Protein AF-A0A0K2RI43-F1 (afdb_monomer_lite)

Radius of gyration: 16.88 Å; chains: 1; bounding box: 40×30×36 Å

pLDDT: mean 79.96, std 18.82, range [41.66, 97.94]

Sequence (83 aa):
MLLKNAATLECRPWNIYDGGDHIIVVGEVIALDITDRQPLLFFNGKFREMGRLVGGAPWDHPGDAPESGWFAGSSTFKRMRSP

Secondary structure (DSSP, 8-state):
--TT-SEEEEEEEEEEEEETTEEEEEEEEEEEEE-SPPPPEEETTEEE-------S-TTTTTS--TTTSTTTT--S-------

Foldseek 3Di:
DDPDAQKDFDWDFDDWDDDDVDIDTDTDGPDMGGDPDFHWDDDPRDIDGDDPDDDDPPCPPPQCDCCGHPNRPPPDDDDPDDD

Structure (mmCIF, N/CA/C/O backbone):
data_AF-A0A0K2RI43-F1
#
_entry.id   AF-A0A0K2RI43-F1
#
loop_
_atom_site.group_PDB
_atom_site.id
_atom_site.type_symbol
_atom_site.label_atom_id
_atom_site.label_alt_id
_atom_site.label_comp_id
_atom_site.label_asym_id
_atom_site.label_entity_id
_atom_site.label_seq_id
_atom_site.pdbx_PDB_ins_code
_atom_site.Cartn_x
_atom_site.Cartn_y
_atom_site.Cartn_z
_atom_site.occupancy
_atom_site.B_iso_or_equiv
_atom_site.auth_seq_id
_atom_site.auth_comp_id
_atom_site.auth_asym_id
_atom_site.auth_atom_id
_atom_site.pdbx_PDB_model_num
ATOM 1 N N . MET A 1 1 ? 6.389 -12.224 9.539 1.00 75.06 1 MET A N 1
ATOM 2 C CA . MET A 1 1 ? 5.063 -11.569 9.513 1.00 75.06 1 MET A CA 1
ATOM 3 C C . MET A 1 1 ? 4.844 -10.793 10.802 1.00 75.06 1 MET A C 1
ATOM 5 O O . MET A 1 1 ? 5.169 -11.314 11.864 1.00 75.06 1 MET A O 1
ATOM 9 N N . LEU A 1 2 ? 4.337 -9.559 10.728 1.00 84.94 2 LEU A N 1
ATOM 10 C CA . LEU A 1 2 ? 3.909 -8.811 11.919 1.00 84.94 2 LEU A CA 1
ATOM 11 C C . LEU A 1 2 ? 2.565 -9.361 12.421 1.00 84.94 2 LEU A C 1
ATOM 13 O O . LEU A 1 2 ? 1.707 -9.692 11.618 1.00 84.94 2 LEU A O 1
ATOM 17 N N . LEU A 1 3 ? 2.359 -9.423 13.737 1.00 83.06 3 LEU A N 1
ATOM 18 C CA . LEU A 1 3 ? 1.167 -10.049 14.339 1.00 83.06 3 LEU A CA 1
ATOM 19 C C . LEU A 1 3 ? -0.083 -9.145 14.390 1.00 83.06 3 LEU A C 1
ATOM 21 O O . LEU A 1 3 ? -1.174 -9.620 14.685 1.00 83.06 3 LEU A O 1
ATOM 25 N N . LYS A 1 4 ? 0.058 -7.830 14.183 1.00 89.81 4 LYS A N 1
ATOM 26 C CA . LYS A 1 4 ? -1.030 -6.839 14.337 1.00 89.81 4 LYS A CA 1
ATOM 27 C C . LYS A 1 4 ? -1.102 -5.857 13.160 1.00 89.81 4 LYS A C 1
ATOM 29 O O . LYS A 1 4 ? -1.258 -4.659 13.373 1.00 89.81 4 LYS A O 1
ATOM 34 N N . ASN A 1 5 ? -0.937 -6.353 11.936 1.00 94.19 5 ASN A N 1
ATOM 35 C CA . ASN A 1 5 ? -1.147 -5.563 10.717 1.00 94.19 5 ASN A CA 1
ATOM 36 C C . ASN A 1 5 ? -2.631 -5.583 10.298 1.00 94.19 5 ASN A C 1
ATOM 38 O O . ASN A 1 5 ? -3.411 -6.356 10.847 1.00 94.19 5 ASN A O 1
ATOM 42 N N . ALA A 1 6 ? -3.009 -4.706 9.363 1.00 94.75 6 ALA A N 1
ATOM 43 C CA . ALA A 1 6 ? -4.306 -4.775 8.685 1.00 94.75 6 ALA A CA 1
ATOM 44 C C . ALA A 1 6 ? -4.278 -5.787 7.526 1.00 94.75 6 ALA A C 1
ATOM 46 O O . ALA A 1 6 ? -5.250 -6.505 7.312 1.00 94.75 6 ALA A O 1
ATOM 47 N N . ALA A 1 7 ? -3.149 -5.873 6.822 1.00 95.94 7 ALA A N 1
ATOM 48 C CA . ALA A 1 7 ? -2.879 -6.858 5.785 1.00 95.94 7 ALA A CA 1
ATOM 49 C C . ALA A 1 7 ? -1.363 -7.070 5.637 1.00 95.94 7 ALA A C 1
ATOM 51 O O . ALA A 1 7 ? -0.565 -6.221 6.055 1.00 95.94 7 ALA A O 1
ATOM 52 N N . THR A 1 8 ? -0.968 -8.173 5.004 1.00 96.56 8 THR A N 1
ATOM 53 C CA . THR A 1 8 ? 0.389 -8.391 4.489 1.00 96.56 8 THR A CA 1
ATOM 54 C C . THR A 1 8 ? 0.344 -8.832 3.038 1.00 96.56 8 THR A C 1
ATOM 56 O O . THR A 1 8 ? -0.409 -9.730 2.678 1.00 96.56 8 THR A O 1
ATOM 59 N N . LEU A 1 9 ? 1.197 -8.217 2.221 1.00 96.75 9 LEU A N 1
ATOM 60 C CA . LEU A 1 9 ? 1.471 -8.643 0.859 1.00 96.75 9 LEU A CA 1
ATOM 61 C C . LEU A 1 9 ? 2.889 -9.210 0.828 1.00 96.75 9 LEU A C 1
ATOM 63 O O . LEU A 1 9 ? 3.847 -8.505 1.155 1.00 96.75 9 LEU A O 1
ATOM 67 N N . GLU A 1 10 ? 3.022 -10.471 0.438 1.00 97.69 10 GLU A N 1
ATOM 68 C CA . GLU A 1 10 ? 4.318 -11.049 0.105 1.00 97.69 10 GLU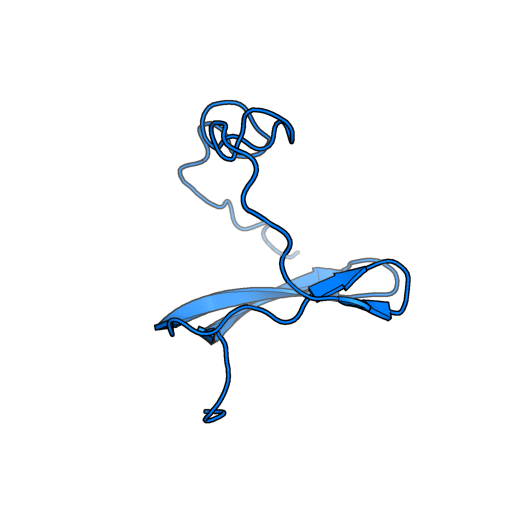 A CA 1
ATOM 69 C C . GLU A 1 10 ? 4.564 -10.847 -1.382 1.00 97.69 10 GLU A C 1
ATOM 71 O O . GLU A 1 10 ? 3.748 -11.246 -2.217 1.00 97.69 10 GLU A O 1
ATOM 76 N N . CYS A 1 11 ? 5.694 -10.228 -1.715 1.00 97.19 11 CYS A N 1
ATOM 77 C CA . CYS A 1 11 ? 6.005 -9.851 -3.083 1.00 97.19 11 CYS A CA 1
ATOM 78 C C . CYS A 1 11 ? 7.382 -10.360 -3.502 1.00 97.19 11 CYS A C 1
ATOM 80 O O . CYS A 1 11 ? 8.362 -10.226 -2.767 1.00 97.19 11 CYS A O 1
ATOM 82 N N . ARG A 1 12 ? 7.476 -10.851 -4.737 1.00 96.56 12 ARG A N 1
ATOM 83 C CA . ARG A 1 12 ? 8.750 -11.014 -5.441 1.00 96.56 12 ARG A CA 1
ATOM 84 C C . ARG A 1 12 ? 9.094 -9.695 -6.151 1.00 96.56 12 ARG A C 1
ATOM 86 O O . ARG A 1 12 ? 8.225 -9.167 -6.847 1.00 96.56 12 ARG A O 1
ATOM 93 N N . PRO A 1 13 ? 10.324 -9.153 -6.034 1.00 95.25 13 PRO A N 1
ATOM 94 C CA . PRO A 1 13 ? 10.723 -7.973 -6.800 1.00 95.25 13 PRO A CA 1
ATOM 95 C C . PRO A 1 13 ? 10.555 -8.226 -8.299 1.00 95.25 13 PRO A C 1
ATOM 97 O O . PRO A 1 13 ? 11.061 -9.220 -8.821 1.00 95.25 13 PRO A O 1
ATOM 100 N N . TRP A 1 14 ? 9.834 -7.342 -8.984 1.00 95.25 14 TRP A N 1
ATOM 101 C CA . TRP A 1 14 ? 9.522 -7.504 -10.401 1.00 95.25 14 TRP A CA 1
ATOM 102 C C . TRP A 1 14 ? 10.238 -6.479 -11.281 1.00 95.25 14 TRP A C 1
ATOM 104 O O . TRP A 1 14 ? 10.729 -6.854 -12.351 1.00 95.25 14 TRP A O 1
ATOM 114 N N . ASN A 1 15 ? 10.307 -5.212 -10.852 1.00 95.19 15 ASN A N 1
ATOM 115 C CA . ASN A 1 15 ? 11.129 -4.179 -11.489 1.00 95.19 15 ASN A CA 1
ATOM 116 C C . ASN A 1 15 ? 11.345 -2.962 -10.574 1.00 95.19 15 ASN A C 1
ATOM 118 O O . ASN A 1 15 ? 10.623 -2.784 -9.590 1.00 95.19 15 ASN A O 1
ATOM 122 N N . ILE A 1 16 ? 12.315 -2.118 -10.927 1.00 94.94 16 ILE A N 1
ATOM 123 C CA . ILE A 1 16 ? 12.597 -0.836 -10.275 1.00 94.94 16 ILE A CA 1
ATOM 124 C C . ILE A 1 16 ? 12.708 0.238 -11.361 1.00 94.94 16 ILE A C 1
ATOM 126 O O . ILE A 1 16 ? 13.397 0.035 -12.360 1.00 94.94 16 ILE A O 1
ATOM 130 N N . TYR A 1 17 ? 12.034 1.366 -11.160 1.00 91.94 17 TYR A N 1
ATOM 131 C CA . TYR A 1 17 ? 12.053 2.514 -12.064 1.00 91.94 17 TYR A CA 1
ATOM 132 C C . TYR A 1 17 ? 12.601 3.756 -11.361 1.00 91.94 17 TYR A C 1
ATOM 134 O O . TYR A 1 17 ? 12.464 3.902 -10.143 1.00 91.94 17 TYR A O 1
ATOM 142 N N . ASP A 1 18 ? 13.191 4.653 -12.148 1.00 93.31 18 ASP A N 1
ATOM 143 C CA . ASP A 1 18 ? 13.556 5.995 -11.700 1.00 93.31 18 ASP A CA 1
ATOM 144 C C . ASP A 1 18 ? 12.294 6.805 -11.358 1.00 93.31 18 ASP A C 1
ATOM 146 O O . ASP A 1 18 ? 11.297 6.751 -12.084 1.00 93.31 18 ASP A O 1
ATOM 150 N N . GLY A 1 19 ? 12.328 7.520 -10.235 1.00 95.25 19 GLY A N 1
ATOM 151 C CA . GLY A 1 19 ? 11.272 8.419 -9.772 1.00 95.25 19 GLY A CA 1
ATOM 152 C C . GLY A 1 19 ? 11.819 9.791 -9.372 1.00 95.25 19 GLY A C 1
ATOM 153 O O . GLY A 1 19 ? 11.252 10.429 -8.486 1.00 95.25 19 GLY A O 1
ATOM 154 N N . GLY A 1 20 ? 12.931 10.231 -9.974 1.00 95.31 20 GLY A N 1
ATOM 155 C CA . GLY A 1 20 ? 13.626 11.463 -9.605 1.00 95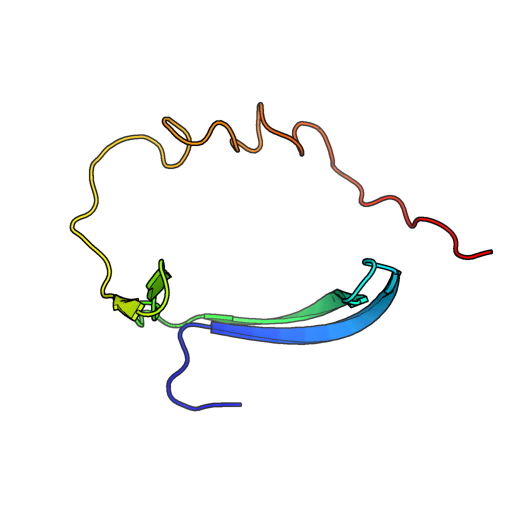.31 20 GLY A CA 1
ATOM 156 C C . GLY A 1 20 ? 14.419 11.316 -8.305 1.00 95.31 20 GLY A C 1
ATOM 157 O O . GLY A 1 20 ? 15.48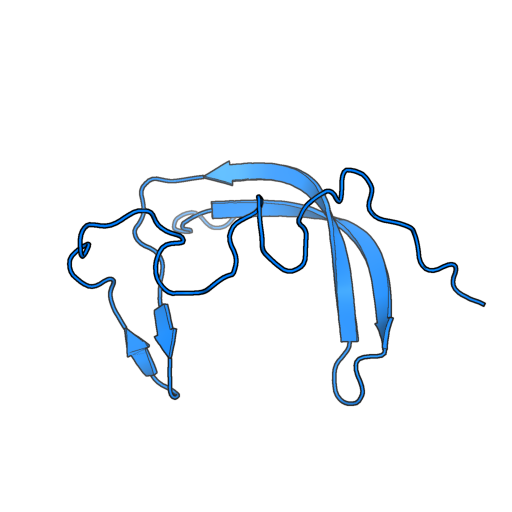3 10.706 -8.282 1.00 95.31 20 GLY A O 1
ATOM 158 N N . ASP A 1 21 ? 13.918 11.893 -7.214 1.00 96.94 21 ASP A N 1
ATOM 159 C CA . ASP A 1 21 ? 14.539 11.795 -5.884 1.00 96.94 21 ASP A CA 1
ATOM 160 C C . ASP A 1 21 ? 14.135 10.523 -5.110 1.00 96.94 21 ASP A C 1
ATOM 162 O O . ASP A 1 21 ? 14.643 10.268 -4.017 1.00 96.94 21 ASP A O 1
ATOM 166 N N . HIS A 1 22 ? 13.260 9.702 -5.695 1.00 95.12 22 HIS A N 1
ATOM 167 C CA . HIS A 1 22 ? 12.837 8.397 -5.191 1.00 95.12 22 HIS A CA 1
ATOM 168 C C . HIS A 1 22 ? 12.979 7.314 -6.269 1.00 95.12 22 HIS A C 1
ATOM 170 O O . HIS A 1 22 ? 13.204 7.590 -7.445 1.00 95.12 22 HIS A O 1
ATOM 176 N N . ILE A 1 23 ? 12.792 6.056 -5.865 1.00 95.88 23 ILE A N 1
ATOM 177 C CA . ILE A 1 23 ? 12.650 4.915 -6.775 1.00 95.88 23 ILE A CA 1
ATOM 178 C C . ILE A 1 23 ? 11.241 4.338 -6.680 1.00 95.88 23 ILE A C 1
ATOM 180 O O . ILE A 1 23 ? 10.656 4.267 -5.596 1.00 95.88 23 ILE A O 1
ATOM 184 N N . ILE A 1 24 ? 10.710 3.872 -7.807 1.00 94.94 24 ILE A N 1
ATOM 185 C CA . ILE A 1 24 ? 9.442 3.141 -7.847 1.00 94.94 24 ILE A CA 1
ATOM 186 C C . ILE A 1 24 ? 9.763 1.651 -7.899 1.00 94.94 24 ILE A C 1
ATOM 188 O O . ILE A 1 24 ? 10.312 1.163 -8.886 1.00 94.94 24 ILE A O 1
ATOM 192 N N . VAL A 1 25 ? 9.403 0.916 -6.848 1.00 96.00 25 VAL A N 1
ATOM 193 C CA . VAL A 1 25 ? 9.575 -0.542 -6.778 1.00 96.00 25 VAL A CA 1
ATOM 194 C C . VAL A 1 25 ? 8.253 -1.219 -7.113 1.00 96.00 25 VAL A C 1
ATOM 196 O O . VAL A 1 25 ? 7.241 -0.977 -6.459 1.00 96.00 25 VAL A O 1
ATOM 199 N N . VAL A 1 26 ? 8.266 -2.103 -8.108 1.00 96.19 26 VAL A N 1
ATOM 200 C CA . VAL A 1 26 ? 7.113 -2.926 -8.479 1.00 96.19 26 VAL A CA 1
ATOM 201 C C . VAL A 1 26 ? 7.377 -4.361 -8.039 1.00 96.19 26 VAL A C 1
ATOM 203 O O . VAL A 1 26 ? 8.391 -4.958 -8.410 1.00 96.19 26 VAL A O 1
ATOM 206 N N . GLY A 1 27 ? 6.464 -4.909 -7.240 1.00 95.69 27 GLY A N 1
ATOM 207 C CA . GLY A 1 27 ? 6.499 -6.286 -6.755 1.00 95.69 27 GLY A CA 1
ATOM 208 C C . GLY A 1 27 ? 5.345 -7.108 -7.321 1.00 95.69 27 GLY A C 1
ATOM 209 O O . GLY A 1 27 ? 4.216 -6.633 -7.398 1.00 95.69 27 GLY A O 1
ATOM 210 N N . GLU A 1 28 ? 5.628 -8.348 -7.704 1.00 96.38 28 GLU A N 1
ATOM 211 C CA . GLU A 1 28 ? 4.611 -9.344 -8.036 1.00 96.38 28 GLU A CA 1
ATOM 212 C C . GLU A 1 28 ? 4.116 -9.987 -6.739 1.00 96.38 28 GLU A C 1
ATOM 214 O O . GLU A 1 28 ? 4.912 -10.585 -6.014 1.00 96.38 28 GLU A O 1
ATOM 219 N N . VAL A 1 29 ? 2.821 -9.856 -6.446 1.00 96.81 29 VAL A N 1
ATOM 220 C CA . VAL A 1 29 ? 2.206 -10.442 -5.247 1.00 96.81 29 VAL A CA 1
ATOM 221 C C . VAL A 1 29 ? 2.155 -11.960 -5.397 1.00 96.81 29 VAL A C 1
ATOM 223 O O . VAL A 1 29 ? 1.539 -12.472 -6.329 1.00 96.81 29 VAL A O 1
ATOM 226 N N . ILE A 1 30 ? 2.795 -12.671 -4.471 1.00 97.94 30 ILE A N 1
ATOM 227 C CA . ILE A 1 30 ? 2.849 -14.141 -4.440 1.00 97.94 30 ILE A CA 1
ATOM 228 C C . ILE A 1 30 ? 2.019 -14.737 -3.298 1.00 97.94 30 ILE A C 1
ATOM 230 O O . ILE A 1 30 ? 1.603 -15.888 -3.393 1.00 97.94 30 ILE A O 1
ATOM 234 N N . ALA A 1 31 ? 1.748 -13.958 -2.248 1.00 97.19 31 ALA A N 1
ATOM 235 C CA . ALA A 1 31 ? 0.799 -14.305 -1.196 1.00 97.19 31 ALA A CA 1
ATOM 236 C C . ALA A 1 31 ? 0.183 -13.043 -0.574 1.00 97.19 31 ALA A C 1
ATOM 238 O O . ALA A 1 31 ? 0.761 -11.954 -0.624 1.00 97.19 31 ALA A O 1
ATOM 239 N N . LEU A 1 32 ? -1.006 -13.205 0.002 1.00 96.25 32 LEU A N 1
ATOM 240 C CA . LEU A 1 32 ? -1.803 -12.139 0.598 1.00 96.25 32 LEU A CA 1
ATOM 241 C C . LEU A 1 32 ? -2.480 -12.662 1.865 1.00 96.25 32 LEU A C 1
ATOM 243 O O . LEU A 1 32 ? -3.098 -13.724 1.840 1.00 96.25 32 LEU A O 1
ATOM 247 N N . ASP A 1 33 ? -2.395 -11.881 2.935 1.00 95.56 33 ASP A N 1
ATOM 248 C CA . ASP A 1 33 ? -3.124 -12.088 4.186 1.00 95.56 33 ASP A CA 1
ATOM 249 C C . ASP A 1 33 ? -3.854 -10.793 4.560 1.00 95.56 33 ASP A C 1
ATOM 251 O O . ASP A 1 33 ? -3.269 -9.709 4.483 1.00 95.56 33 ASP A O 1
ATOM 255 N N . ILE A 1 34 ? -5.132 -10.884 4.929 1.00 95.62 34 ILE A N 1
ATOM 256 C CA . ILE A 1 34 ? -5.991 -9.736 5.257 1.00 95.62 34 ILE A CA 1
ATOM 257 C C . ILE A 1 34 ? -6.657 -10.001 6.602 1.00 95.62 34 ILE A C 1
ATOM 259 O O . ILE A 1 34 ? -7.126 -11.103 6.872 1.00 95.62 34 ILE A O 1
ATOM 263 N N . THR A 1 35 ? -6.742 -8.963 7.427 1.00 94.44 35 THR A N 1
ATOM 264 C CA . THR A 1 35 ? -7.405 -9.008 8.731 1.00 94.44 35 THR A CA 1
ATOM 265 C C . THR A 1 35 ? -8.550 -7.998 8.797 1.00 94.44 35 THR A C 1
ATOM 267 O O . THR A 1 35 ? -8.584 -7.035 8.035 1.00 94.44 35 THR A O 1
ATOM 270 N N . ASP A 1 36 ? -9.428 -8.142 9.790 1.00 92.81 36 ASP A N 1
ATOM 271 C CA . ASP A 1 36 ? -10.518 -7.188 10.053 1.00 92.81 36 ASP A CA 1
ATOM 272 C C . ASP A 1 36 ? -10.071 -5.941 10.845 1.00 92.81 36 ASP A C 1
ATOM 274 O O . ASP A 1 36 ? -10.894 -5.188 11.380 1.00 92.81 36 ASP A O 1
ATOM 278 N N . ARG A 1 37 ? -8.757 -5.712 10.996 1.00 92.69 37 ARG A N 1
ATOM 279 C CA . ARG A 1 37 ? -8.259 -4.547 11.740 1.00 92.69 37 ARG A CA 1
ATOM 280 C C . ARG A 1 37 ? -8.472 -3.270 10.935 1.00 92.69 37 ARG A C 1
ATOM 282 O O . ARG A 1 37 ? -8.160 -3.200 9.751 1.00 92.69 37 ARG A O 1
ATOM 289 N N . GLN A 1 38 ? -8.906 -2.219 11.624 1.00 91.31 38 GLN A N 1
ATOM 290 C CA . GLN A 1 38 ? -8.974 -0.882 11.040 1.00 91.31 38 GLN A CA 1
ATOM 291 C C . GLN A 1 38 ? -7.565 -0.386 10.652 1.00 91.31 38 GLN A C 1
ATOM 293 O O . GLN A 1 38 ? -6.624 -0.579 11.432 1.00 91.31 38 GLN A O 1
ATOM 298 N N . PRO A 1 39 ? -7.395 0.247 9.475 1.00 91.75 39 PRO A N 1
ATOM 299 C CA . PRO A 1 39 ? -6.100 0.739 9.024 1.00 91.75 39 PRO A CA 1
ATOM 300 C C . PRO A 1 39 ? -5.639 1.948 9.846 1.00 91.75 39 PRO A C 1
ATOM 302 O O . PRO A 1 39 ? -6.444 2.758 10.307 1.00 91.75 39 PRO A O 1
ATOM 305 N N . LEU A 1 40 ? -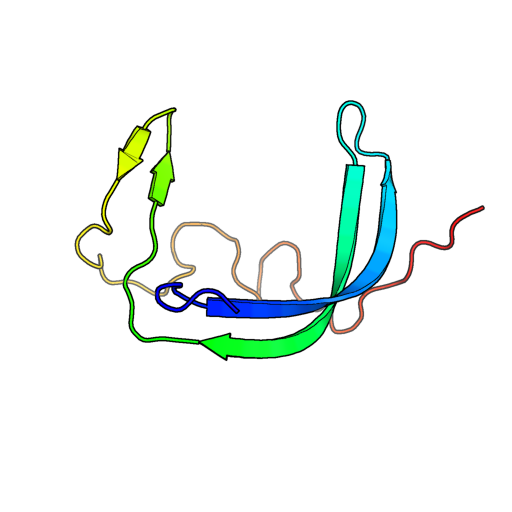4.320 2.108 9.972 1.00 93.06 40 LEU A N 1
ATOM 306 C CA . LEU A 1 40 ? -3.727 3.346 10.469 1.00 93.06 40 LEU A CA 1
ATOM 307 C C . LEU A 1 40 ? -3.700 4.379 9.338 1.00 93.06 40 LEU A C 1
ATOM 309 O O . LEU A 1 40 ? -3.115 4.121 8.286 1.00 93.06 40 LEU A O 1
ATOM 313 N N . LEU A 1 41 ? -4.286 5.554 9.562 1.00 94.50 41 LEU A N 1
ATOM 314 C CA . LEU A 1 41 ? -4.279 6.638 8.582 1.00 94.50 41 LEU A CA 1
ATOM 315 C C . LEU A 1 41 ? -3.183 7.662 8.889 1.00 94.50 41 LEU A C 1
ATOM 317 O O . LEU A 1 41 ? -2.953 8.015 10.048 1.00 94.50 41 LEU A O 1
ATOM 321 N N . PHE A 1 42 ? -2.564 8.208 7.840 1.00 94.31 42 PHE A N 1
ATOM 322 C CA . PHE A 1 42 ? -1.616 9.318 7.929 1.00 94.31 42 PHE A CA 1
ATOM 323 C C . PHE A 1 42 ? -1.973 10.397 6.903 1.00 94.31 42 PHE A C 1
ATOM 325 O O . PHE A 1 42 ? -1.964 10.146 5.701 1.00 94.31 42 PHE A O 1
ATOM 332 N N . PHE A 1 43 ? -2.302 11.602 7.373 1.00 95.25 43 PHE A N 1
ATOM 333 C CA . PHE A 1 43 ? -2.628 12.733 6.500 1.00 95.25 43 PHE A CA 1
ATOM 334 C C . PHE A 1 43 ? -2.237 14.061 7.143 1.00 95.25 43 PHE A C 1
ATOM 336 O O . PHE A 1 43 ? -2.595 14.340 8.295 1.00 95.25 43 PHE A O 1
ATOM 343 N N . ASN A 1 44 ? -1.561 14.901 6.354 1.00 95.31 44 ASN A N 1
ATOM 344 C CA . ASN A 1 44 ? -1.054 16.212 6.751 1.00 95.31 44 ASN A CA 1
ATOM 345 C C . ASN A 1 44 ? -0.158 16.145 8.007 1.00 95.31 44 ASN A C 1
ATOM 347 O O . ASN A 1 44 ? -0.408 16.811 9.013 1.00 95.31 44 ASN A O 1
ATOM 351 N N . GLY A 1 45 ? 0.843 15.258 7.966 1.00 96.62 45 GLY A N 1
ATOM 352 C CA . GLY A 1 45 ? 1.865 15.123 9.010 1.00 96.62 45 GLY A CA 1
ATOM 353 C C . GLY A 1 45 ? 1.397 14.494 10.328 1.00 96.62 45 GLY A C 1
ATOM 354 O O . GLY A 1 45 ? 2.140 14.540 11.305 1.00 96.62 45 GLY A O 1
ATOM 355 N N . LYS A 1 46 ? 0.175 13.948 10.403 1.00 97.62 46 LYS A N 1
ATOM 356 C CA . LYS A 1 46 ? -0.409 13.418 11.649 1.00 97.62 46 LYS A CA 1
ATOM 357 C C . LYS A 1 46 ? -1.166 12.109 11.430 1.00 97.62 46 LYS A C 1
ATOM 359 O O . LYS A 1 46 ? -1.780 11.908 10.379 1.00 97.62 46 LYS A O 1
ATOM 364 N N . PHE A 1 47 ? -1.157 11.261 12.460 1.00 97.19 47 PHE A N 1
ATOM 365 C CA . PHE A 1 47 ? -1.967 10.044 12.522 1.00 97.19 47 PHE A CA 1
ATOM 366 C C . PHE A 1 47 ? -3.445 10.357 12.743 1.00 97.19 47 PHE A C 1
ATOM 368 O O . PHE A 1 47 ? -3.789 11.340 13.407 1.00 97.19 47 PHE A O 1
ATOM 375 N N . ARG A 1 48 ? -4.310 9.524 12.161 1.00 94.31 48 ARG A N 1
ATOM 376 C CA . ARG A 1 48 ? -5.770 9.665 12.203 1.00 94.31 48 ARG A CA 1
ATOM 377 C C . ARG A 1 48 ? -6.442 8.301 12.316 1.00 94.31 48 ARG A C 1
ATOM 379 O O . ARG A 1 48 ? -5.846 7.274 12.000 1.00 94.31 48 ARG A O 1
ATOM 386 N N . GLU A 1 49 ? -7.702 8.332 12.722 1.00 91.31 49 GLU A N 1
ATOM 387 C CA . GLU A 1 49 ? -8.595 7.176 12.738 1.00 91.31 49 GLU A CA 1
ATOM 388 C C . GLU A 1 49 ? -9.590 7.259 11.579 1.00 91.31 49 GLU A C 1
ATOM 390 O O . GLU A 1 49 ? -9.869 8.342 11.054 1.00 91.31 49 GLU A O 1
ATOM 395 N N . MET A 1 50 ? -10.123 6.104 11.181 1.00 89.00 50 MET A N 1
ATOM 396 C CA . MET A 1 50 ? -11.196 6.026 10.195 1.00 89.00 50 MET A CA 1
ATOM 397 C C . MET A 1 50 ? -12.432 6.782 10.695 1.00 89.00 50 MET A C 1
ATOM 399 O O . MET A 1 50 ? -12.909 6.563 11.807 1.00 89.00 50 MET A O 1
ATOM 403 N N . GLY A 1 51 ? -12.956 7.679 9.858 1.00 86.75 51 GLY A N 1
ATOM 404 C CA . GLY A 1 51 ? -14.219 8.361 10.122 1.00 86.75 51 GLY A CA 1
ATOM 405 C C . GLY A 1 51 ? -15.429 7.453 9.890 1.00 86.75 51 GLY A C 1
ATOM 406 O O . GLY A 1 51 ? -15.314 6.323 9.416 1.00 86.75 51 GLY A O 1
ATOM 407 N N . ARG A 1 52 ? -16.624 7.976 10.182 1.00 85.62 52 ARG A N 1
ATOM 408 C CA . ARG A 1 52 ? -17.884 7.314 9.826 1.00 85.62 52 ARG A CA 1
ATOM 409 C C . ARG A 1 52 ? -17.935 7.101 8.312 1.00 85.62 52 ARG A C 1
ATOM 411 O O . ARG A 1 52 ? -17.700 8.044 7.560 1.00 85.62 52 ARG A O 1
ATOM 418 N N . LEU A 1 53 ? -18.313 5.897 7.883 1.00 79.25 53 LEU A N 1
ATOM 419 C CA . LEU A 1 53 ? -18.635 5.636 6.484 1.00 79.25 53 LEU A CA 1
ATOM 420 C C . LEU A 1 53 ? -19.751 6.594 6.044 1.00 79.25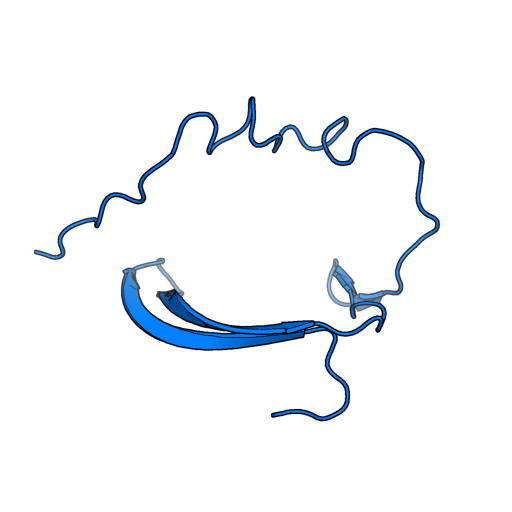 53 LEU A C 1
ATOM 422 O O . LEU A 1 53 ? -20.865 6.554 6.574 1.00 79.25 53 LEU A O 1
ATOM 426 N N . VAL A 1 54 ? -19.435 7.472 5.099 1.00 73.69 54 VAL A N 1
ATOM 427 C CA . VAL A 1 54 ? -20.426 8.292 4.405 1.00 73.69 54 VAL A CA 1
ATOM 428 C C . VAL A 1 54 ? -20.916 7.454 3.227 1.00 73.69 54 VAL A C 1
ATOM 430 O O . VAL A 1 54 ? -20.102 6.958 2.455 1.00 73.69 54 VAL A O 1
ATOM 433 N N . GLY A 1 55 ? -22.225 7.201 3.155 1.00 65.38 55 GLY A N 1
ATOM 434 C CA . GLY A 1 55 ? -22.818 6.372 2.101 1.00 65.38 55 GLY A CA 1
ATOM 435 C C . GLY A 1 55 ? -22.656 6.979 0.701 1.00 65.38 55 GLY A C 1
ATOM 436 O O . GLY A 1 55 ? -22.550 8.194 0.565 1.00 65.38 55 GLY A O 1
ATOM 437 N N . GLY A 1 56 ? -22.656 6.110 -0.311 1.00 64.56 56 GLY A N 1
ATOM 438 C CA . GLY A 1 56 ? -22.359 6.386 -1.723 1.00 64.56 56 GLY A CA 1
ATOM 439 C C . GLY A 1 56 ? -21.629 5.178 -2.323 1.00 64.56 56 GLY A C 1
ATOM 440 O O . GLY A 1 56 ? -21.141 4.329 -1.567 1.00 64.56 56 GLY A O 1
ATOM 441 N N . ALA A 1 57 ? -21.553 5.045 -3.647 1.00 59.41 57 ALA A N 1
ATOM 442 C CA . ALA A 1 57 ? -20.593 4.112 -4.227 1.00 59.41 57 ALA A CA 1
ATOM 443 C C . ALA A 1 57 ? -19.173 4.613 -3.881 1.00 59.41 57 ALA A C 1
ATOM 445 O O . ALA A 1 57 ? -18.941 5.823 -3.921 1.00 59.41 57 ALA A O 1
ATOM 446 N N . PRO A 1 58 ? -18.199 3.730 -3.570 1.00 55.84 58 PRO A N 1
ATOM 447 C CA . PRO A 1 58 ? -16.816 4.123 -3.248 1.00 55.84 58 PRO A CA 1
ATOM 448 C C . PRO A 1 58 ? -16.148 5.063 -4.272 1.00 55.84 58 PRO A C 1
ATOM 450 O O . PRO A 1 58 ? -15.141 5.700 -3.974 1.00 55.84 58 PRO A O 1
ATOM 453 N N . TRP A 1 59 ? -16.728 5.151 -5.470 1.00 61.12 59 TRP A N 1
ATOM 454 C CA . TRP A 1 59 ? -16.218 5.815 -6.661 1.00 61.12 59 TRP A CA 1
ATOM 455 C C . TRP A 1 59 ? -16.970 7.106 -7.033 1.00 61.12 59 TRP A C 1
ATOM 457 O O . TRP A 1 59 ? -16.543 7.796 -7.956 1.00 61.12 59 TRP A O 1
ATOM 467 N N . ASP A 1 60 ? -18.041 7.471 -6.312 1.00 56.62 60 ASP A N 1
ATOM 468 C CA . ASP A 1 60 ? -18.917 8.619 -6.638 1.00 56.62 60 ASP A CA 1
ATOM 469 C C . ASP A 1 60 ? -18.235 9.995 -6.488 1.00 56.62 60 ASP A C 1
ATOM 471 O O . ASP A 1 60 ? -18.759 11.020 -6.925 1.00 56.62 60 ASP A O 1
ATOM 475 N N . HIS A 1 61 ? -17.063 10.045 -5.852 1.00 53.84 61 HIS A N 1
ATOM 476 C CA . HIS A 1 61 ? -16.362 11.284 -5.502 1.00 53.84 61 HIS A CA 1
ATOM 477 C C . HIS A 1 61 ? -14.911 11.387 -6.009 1.00 53.84 61 HIS A C 1
ATOM 479 O O . HIS A 1 61 ? -14.506 12.507 -6.322 1.00 53.84 61 HIS A O 1
ATOM 485 N N . PRO A 1 62 ? -14.116 10.299 -6.115 1.00 57.81 62 PRO A N 1
ATOM 486 C CA . PRO A 1 62 ? -12.707 10.418 -6.512 1.00 57.81 62 PRO A CA 1
ATOM 487 C C . PRO A 1 62 ? -12.445 10.380 -8.027 1.00 57.81 62 PRO A C 1
ATOM 489 O O . PRO A 1 62 ? -11.381 10.806 -8.454 1.00 57.81 62 PRO A O 1
ATOM 492 N N . GLY A 1 63 ? -13.373 9.868 -8.849 1.00 53.06 63 GLY A N 1
ATOM 493 C CA . GLY A 1 63 ? -13.134 9.687 -10.293 1.00 53.06 63 GLY A CA 1
ATOM 494 C C . GLY A 1 63 ? -12.189 8.528 -10.655 1.00 53.06 63 GLY A C 1
ATOM 495 O O . GLY A 1 63 ? -11.868 8.342 -11.825 1.00 53.06 63 GLY A O 1
ATOM 496 N N . ASP A 1 64 ? -11.790 7.711 -9.678 1.00 57.06 64 ASP A N 1
ATOM 497 C CA . ASP A 1 64 ? -10.883 6.565 -9.848 1.00 57.06 64 ASP A CA 1
ATOM 498 C C . ASP A 1 64 ? -11.620 5.234 -10.095 1.00 57.06 64 ASP A C 1
ATOM 500 O O . ASP A 1 64 ? -11.093 4.158 -9.804 1.00 57.06 64 ASP A O 1
ATOM 504 N N . ALA A 1 65 ? -12.858 5.278 -10.599 1.00 57.50 65 ALA A N 1
ATOM 505 C CA . ALA A 1 65 ? -13.639 4.066 -10.831 1.00 57.50 65 ALA A CA 1
ATOM 506 C C . ALA A 1 65 ? -12.918 3.143 -11.833 1.00 57.50 65 ALA A C 1
ATOM 508 O O . ALA A 1 65 ? -12.457 3.619 -12.870 1.00 57.50 65 ALA A O 1
ATOM 509 N N . PRO A 1 66 ? -12.823 1.826 -11.602 1.00 54.22 66 PRO A N 1
ATOM 510 C CA . PRO A 1 66 ? -12.180 0.920 -12.553 1.00 54.22 66 PRO A CA 1
ATOM 511 C C . PRO A 1 66 ? -12.880 0.884 -13.924 1.00 54.22 66 PRO A C 1
ATOM 513 O O . PRO A 1 66 ? -12.246 0.536 -14.915 1.00 54.22 66 PRO A O 1
ATOM 516 N N . GLU A 1 67 ? -14.154 1.276 -14.013 1.00 55.50 67 GLU A N 1
ATOM 517 C CA . GLU A 1 67 ? -14.912 1.415 -15.263 1.00 55.50 67 GLU A CA 1
ATOM 518 C C . GLU A 1 67 ? -14.706 2.747 -16.016 1.00 55.50 67 GLU A C 1
ATOM 520 O O . GLU A 1 67 ? -15.036 2.815 -17.201 1.00 55.50 67 GLU A O 1
ATOM 525 N N . SER A 1 68 ? -14.167 3.797 -15.381 1.00 54.94 68 SER A N 1
ATOM 526 C CA . SER A 1 68 ? -14.060 5.141 -15.994 1.00 54.94 68 SER A CA 1
ATOM 527 C C . SER A 1 68 ? -12.819 5.970 -15.616 1.00 54.94 68 SER A C 1
ATOM 529 O O . SER A 1 68 ? -12.651 7.079 -16.121 1.00 54.94 68 SER A O 1
ATOM 531 N N . GLY A 1 69 ? -11.936 5.441 -14.770 1.00 57.53 69 GLY A N 1
ATOM 532 C CA . GLY A 1 69 ? -10.715 6.077 -14.279 1.00 57.53 69 GLY A CA 1
ATOM 533 C C . GLY A 1 69 ? -9.463 5.699 -15.076 1.00 57.53 69 GLY A C 1
ATOM 534 O O . GLY A 1 69 ? -9.528 5.124 -16.163 1.00 57.53 69 GLY A O 1
ATOM 535 N N . TRP A 1 70 ? -8.285 5.991 -14.516 1.00 52.50 70 TRP A N 1
ATOM 536 C CA . TRP A 1 70 ? -6.990 5.874 -15.210 1.00 52.50 70 TRP A CA 1
ATOM 537 C C . TRP A 1 70 ? -6.651 4.454 -15.714 1.00 52.50 70 TRP A C 1
ATOM 539 O O . TRP A 1 70 ? -5.842 4.296 -16.629 1.00 52.50 70 TRP A O 1
ATOM 549 N N . PHE A 1 71 ? -7.289 3.422 -15.149 1.00 52.53 71 PHE A N 1
ATOM 550 C CA . PHE A 1 71 ? -7.088 2.012 -15.508 1.00 52.53 71 PHE A CA 1
ATOM 551 C C . PHE A 1 71 ? -8.259 1.383 -16.275 1.00 52.53 71 PHE A C 1
ATOM 553 O O . PHE A 1 71 ? -8.228 0.176 -16.531 1.00 52.53 71 PHE A O 1
ATOM 560 N N . ALA A 1 72 ? -9.277 2.160 -16.657 1.00 52.75 72 ALA A N 1
ATOM 561 C CA . ALA A 1 72 ? -10.444 1.628 -17.350 1.00 52.75 72 ALA A CA 1
ATOM 562 C C . ALA A 1 72 ? -10.061 0.925 -18.661 1.00 52.75 72 ALA A C 1
ATOM 564 O O . ALA A 1 72 ? -9.426 1.500 -19.543 1.00 52.75 72 ALA A O 1
ATOM 565 N N . GLY A 1 73 ? -10.418 -0.359 -18.769 1.00 55.66 73 GLY A N 1
ATOM 566 C CA . GLY A 1 73 ? -10.077 -1.213 -19.914 1.00 55.66 73 GLY A CA 1
ATOM 567 C C . GLY A 1 73 ? -8.663 -1.813 -19.896 1.00 55.66 73 GLY A C 1
ATOM 568 O O . GLY A 1 73 ? -8.317 -2.567 -20.808 1.00 55.66 73 GLY A O 1
ATOM 569 N N . SER A 1 74 ? -7.847 -1.544 -18.872 1.00 64.19 74 SER A N 1
ATOM 570 C CA . SER A 1 74 ? -6.528 -2.166 -18.725 1.00 64.19 74 SER A CA 1
ATOM 571 C C . SER A 1 74 ? -6.656 -3.582 -18.157 1.00 64.19 74 SER A C 1
ATOM 573 O O . SER A 1 74 ? -6.811 -3.783 -16.956 1.00 64.19 74 SER A O 1
ATOM 575 N N . SER A 1 75 ? -6.580 -4.589 -19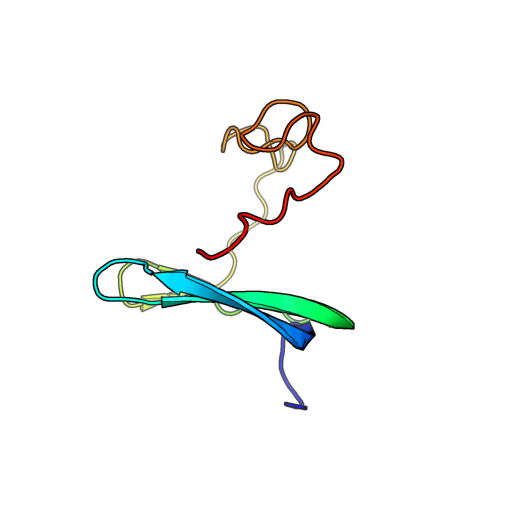.027 1.00 60.00 75 SER A N 1
ATOM 576 C CA . SER A 1 75 ? -6.524 -6.008 -18.637 1.00 60.00 75 SER A CA 1
ATOM 577 C C . SER A 1 75 ? -5.093 -6.545 -18.548 1.00 60.00 75 SER A C 1
ATOM 579 O O . SER A 1 75 ? -4.879 -7.714 -18.232 1.00 60.00 75 SER A O 1
ATOM 581 N N . THR A 1 76 ? -4.093 -5.727 -18.892 1.00 53.44 76 THR A N 1
ATOM 582 C CA . THR A 1 76 ? -2.702 -6.169 -19.019 1.00 53.44 76 THR A CA 1
ATOM 583 C C . THR A 1 76 ? -1.733 -5.045 -18.672 1.00 53.44 76 THR A C 1
ATOM 585 O O . THR A 1 76 ? -1.711 -3.996 -19.312 1.00 53.44 76 THR A O 1
ATOM 588 N N . PHE A 1 77 ? -0.864 -5.285 -17.691 1.00 61.62 77 PHE A N 1
ATOM 589 C CA . PHE A 1 77 ? 0.244 -4.385 -17.389 1.00 61.62 77 PHE A CA 1
ATOM 590 C C . PHE A 1 77 ? 1.370 -4.595 -18.409 1.00 61.62 77 PHE A C 1
ATOM 592 O O . PHE A 1 77 ? 2.009 -5.650 -18.450 1.00 61.62 77 PHE A O 1
ATOM 599 N N . LYS A 1 78 ? 1.615 -3.609 -19.278 1.00 51.81 78 LYS A N 1
ATOM 600 C CA . LYS A 1 78 ? 2.682 -3.700 -20.281 1.00 51.81 78 LYS A CA 1
ATOM 601 C C . LYS A 1 78 ? 4.024 -3.397 -19.612 1.00 51.81 78 LYS A C 1
ATOM 603 O O . LYS A 1 78 ? 4.262 -2.264 -19.208 1.00 51.81 78 LYS A O 1
ATOM 608 N N . ARG A 1 79 ? 4.921 -4.393 -19.533 1.00 49.94 79 ARG A N 1
ATOM 609 C CA . ARG A 1 79 ? 6.330 -4.178 -19.145 1.00 49.94 79 ARG A CA 1
ATOM 610 C C . ARG A 1 79 ? 6.908 -3.031 -19.966 1.00 49.94 79 ARG A C 1
ATOM 612 O O . ARG A 1 79 ? 7.086 -3.182 -21.176 1.00 49.94 79 ARG A O 1
ATOM 619 N N . MET A 1 80 ? 7.258 -1.924 -19.316 1.00 48.12 80 MET A N 1
ATOM 620 C CA . MET A 1 80 ? 8.210 -0.986 -19.898 1.00 48.12 80 MET A CA 1
ATOM 621 C C . MET A 1 80 ? 9.549 -1.728 -19.931 1.00 48.12 80 MET A C 1
ATOM 623 O O . MET A 1 80 ? 10.104 -2.048 -18.880 1.00 48.12 80 MET A O 1
ATOM 627 N N . ARG A 1 81 ? 9.977 -2.146 -21.129 1.00 46.12 81 ARG A N 1
ATOM 628 C CA . ARG A 1 81 ? 11.279 -2.791 -21.321 1.00 46.12 81 ARG A CA 1
ATOM 629 C C . ARG A 1 81 ? 12.341 -1.784 -20.891 1.00 46.12 81 ARG A C 1
ATOM 631 O O . ARG A 1 81 ? 12.357 -0.675 -21.418 1.00 46.12 81 ARG A O 1
ATOM 638 N N . SER A 1 82 ? 13.168 -2.165 -19.926 1.00 41.66 82 SER A N 1
ATOM 639 C CA . SER A 1 82 ? 14.395 -1.435 -19.617 1.00 41.66 82 SER A CA 1
ATOM 640 C C . SER A 1 82 ? 15.306 -1.432 -20.858 1.00 41.66 82 SER A C 1
ATOM 642 O O . SER A 1 82 ? 15.221 -2.392 -21.636 1.00 41.66 82 SER A O 1
ATOM 644 N N . PRO A 1 83 ? 16.107 -0.373 -21.082 1.00 49.41 83 PRO A N 1
ATOM 645 C CA . PRO A 1 83 ? 17.118 -0.355 -22.140 1.00 49.41 83 PRO A CA 1
ATOM 646 C C . PRO A 1 83 ? 18.144 -1.484 -21.984 1.00 49.41 83 PRO A C 1
ATOM 648 O O . PRO A 1 83 ? 18.352 -1.951 -20.839 1.00 49.41 83 PRO A O 1
#